Protein AF-A0A1J7FYV2-F1 (afdb_monomer)

Solvent-accessible surface area (backbone atoms only — not comparable to full-atom values): 8961 Å² total; per-residue (Å²): 104,77,47,76,43,92,80,46,97,54,106,54,80,44,77,43,80,54,71,94,79,91,81,46,79,63,100,63,54,80,60,47,89,43,70,50,45,51,51,51,50,52,57,48,52,54,53,47,65,76,30,70,92,51,80,75,58,65,62,57,49,49,68,58,58,55,56,34,62,62,60,62,59,80,90,72,55,90,72,88,56,61,63,90,66,44,48,52,62,34,20,69,29,27,70,31,81,48,99,93,43,82,47,60,65,53,63,52,75,46,78,47,76,47,96,87,37,42,33,43,38,36,36,41,35,62,52,95,93,37,82,46,74,52,74,50,76,52,69,69,76,85,130

Foldseek 3Di:
DWDWDPDDPDPDIDIDDDDPDDWFDDPDDINDVQVQRVQLRVVVVVQCVVQVPHPRPQQVNCVPRQQWQDWDDLVRFPPPDPSLVGRQVRTSFHWDQDPVGTDTDFKDKDWDADPQQKIKIKMWGADPNDT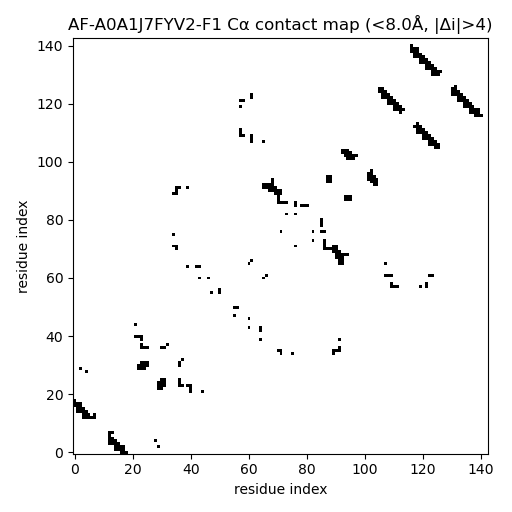DIDIDIDGDDDD

pLDDT: mean 92.5, std 7.5, range [55.81, 98.19]

Mean predicted aligned error: 4.6 Å

Radius of gyration: 17.46 Å; Cα contacts (8 Å, |Δi|>4): 196; chains: 1; bounding box: 43×35×44 Å

Sequence (143 aa):
MIYVFNRPTCDQVSLTRVTPGIHVLTNGTLDAPWPKAERLRHNFEELIDQHSENEFPIKEMVEKLMTDTTKDEESMLPGIHPPARELPLTSIFVEANFPMGHYGTRSSSAVFVKSNKEVSFYEKYLDQEKWKDRMVTYHINDK

Organism: Lupinus angustifolius (NCBI:txid3871)

Nearest PDB structures (foldseek):
  8sv7-assembly2_B  TM=8.114E-01  e=8.827E-05  Homo sapiens
  8uu7-assembly1_w  TM=8.199E-01  e=1.215E+00  Listeria innocua
  2czu-assembly2_B  TM=7.394E-01  e=1.624E+00  Mus musculus
  7q2n-assembly1_BBB  TM=5.958E-01  e=1.721E+00  Bos taurus
  2qkd-assembly1_A  TM=4.304E-01  e=5.706E-01  Mus musculus

InterPro domains:
  IPR008551 Transport and Golgi organisation protein 2 [PF05742] (3-127)
  IPR008551 Transport and Golgi organisation protein 2 [PTHR17985] (1-141)

Structure (mmCIF, N/CA/C/O backbone):
data_AF-A0A1J7FYV2-F1
#
_entry.id   AF-A0A1J7FYV2-F1
#
loop_
_atom_site.group_PDB
_atom_site.id
_atom_site.type_symbol
_atom_site.label_atom_id
_atom_site.label_alt_id
_atom_site.label_comp_id
_atom_site.label_asym_id
_atom_site.label_entity_id
_atom_site.label_seq_id
_atom_site.pdbx_PDB_ins_code
_atom_site.Cartn_x
_atom_site.Cartn_y
_atom_site.Cartn_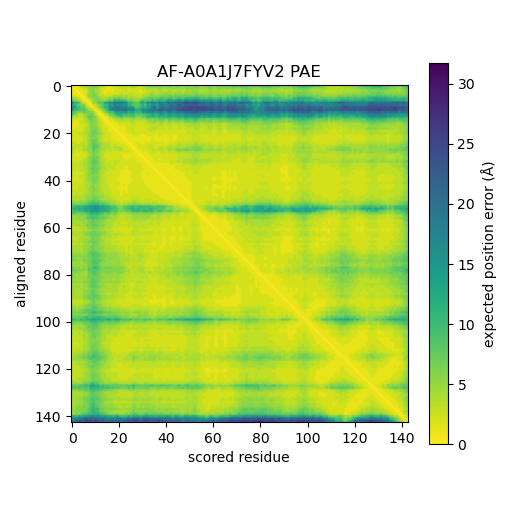z
_atom_site.occupancy
_atom_site.B_iso_or_equiv
_atom_site.auth_seq_id
_atom_site.auth_comp_id
_atom_site.auth_asym_id
_atom_site.auth_atom_id
_atom_site.pdbx_PDB_model_num
ATOM 1 N N . MET A 1 1 ? -18.432 -7.412 -0.305 1.00 89.19 1 MET A N 1
ATOM 2 C CA . MET A 1 1 ? -17.826 -6.433 -1.232 1.00 89.19 1 MET A CA 1
ATOM 3 C C . MET A 1 1 ? -17.897 -6.997 -2.647 1.00 89.19 1 MET A C 1
ATOM 5 O O . MET A 1 1 ? -17.844 -8.214 -2.796 1.00 89.19 1 MET A O 1
ATOM 9 N N . ILE A 1 2 ? -18.087 -6.149 -3.659 1.00 92.94 2 ILE A N 1
ATOM 10 C CA . ILE A 1 2 ? -18.121 -6.544 -5.076 1.00 92.94 2 ILE A CA 1
ATOM 11 C C . ILE A 1 2 ? -16.967 -5.840 -5.789 1.00 92.94 2 ILE A C 1
ATOM 13 O O . IL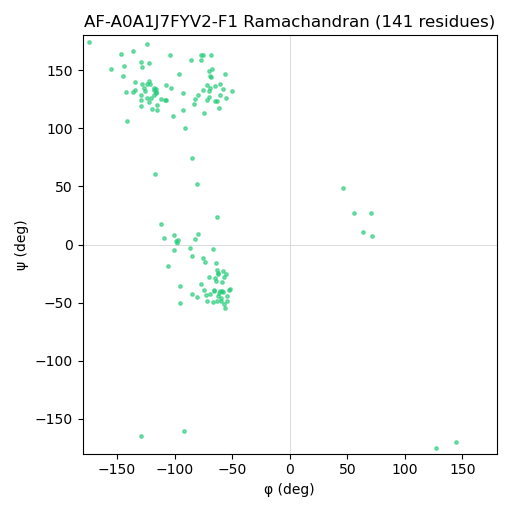E A 1 2 ? -16.761 -4.648 -5.573 1.00 92.94 2 ILE A O 1
ATOM 17 N N . TYR A 1 3 ? -16.232 -6.580 -6.614 1.00 91.44 3 TYR A N 1
ATOM 18 C CA . TYR A 1 3 ? -15.179 -6.070 -7.484 1.00 91.44 3 TYR A CA 1
ATOM 19 C C . TYR A 1 3 ? -15.691 -5.997 -8.925 1.00 91.44 3 TYR A C 1
ATOM 21 O O . TYR A 1 3 ? -16.332 -6.933 -9.407 1.00 91.44 3 TYR A O 1
ATOM 29 N N . VAL A 1 4 ? -15.411 -4.878 -9.594 1.00 90.31 4 VAL A N 1
ATOM 30 C CA . VAL A 1 4 ? -15.792 -4.615 -10.985 1.00 90.31 4 VAL A CA 1
ATOM 31 C C . VAL A 1 4 ? -14.527 -4.287 -11.770 1.00 90.31 4 VAL A C 1
ATOM 33 O O . VAL A 1 4 ? -13.789 -3.381 -11.380 1.00 90.31 4 VAL A O 1
ATOM 36 N N . PHE A 1 5 ? -14.282 -4.995 -12.874 1.00 86.75 5 PHE A N 1
ATOM 37 C CA . PHE A 1 5 ? -13.100 -4.788 -13.715 1.00 86.75 5 PHE A CA 1
ATOM 38 C C . PHE A 1 5 ? -13.476 -4.355 -15.130 1.00 86.75 5 PHE A C 1
ATOM 40 O O . PHE A 1 5 ? -14.283 -5.000 -15.800 1.00 86.75 5 PHE A O 1
ATOM 47 N N . ASN A 1 6 ? -12.868 -3.260 -15.591 1.00 80.31 6 ASN A N 1
ATOM 48 C CA . ASN A 1 6 ? -13.177 -2.615 -16.868 1.00 80.31 6 ASN A CA 1
ATOM 49 C C . ASN A 1 6 ? -12.241 -3.014 -18.023 1.00 80.31 6 ASN A C 1
ATOM 51 O O . ASN A 1 6 ? -12.384 -2.476 -19.118 1.00 80.31 6 ASN A O 1
ATOM 55 N N . ARG A 1 7 ? -11.302 -3.945 -17.803 1.00 75.25 7 ARG A N 1
ATOM 56 C CA . ARG A 1 7 ? -10.484 -4.565 -18.861 1.00 75.25 7 ARG A CA 1
ATOM 57 C C . ARG A 1 7 ? -10.752 -6.069 -18.954 1.00 75.25 7 ARG A C 1
ATOM 59 O O . ARG A 1 7 ? -9.857 -6.870 -18.688 1.00 75.25 7 ARG A O 1
ATOM 66 N N . PRO A 1 8 ? -11.992 -6.478 -19.241 1.00 65.94 8 PRO A N 1
ATOM 67 C CA . PRO A 1 8 ? -12.313 -7.890 -19.284 1.00 65.94 8 PRO A CA 1
ATOM 68 C C . PRO A 1 8 ? -11.610 -8.575 -20.467 1.00 65.94 8 PRO A C 1
ATOM 70 O O . PRO A 1 8 ? -11.332 -7.960 -21.493 1.00 65.94 8 PRO A O 1
ATOM 73 N N . THR A 1 9 ? -11.311 -9.864 -20.318 1.00 64.38 9 THR A N 1
ATOM 74 C CA . THR A 1 9 ? -10.740 -10.711 -21.384 1.00 64.38 9 THR A CA 1
ATOM 75 C C . THR A 1 9 ? -11.769 -11.108 -22.451 1.00 64.38 9 THR A C 1
ATOM 77 O O . THR A 1 9 ? -11.402 -11.616 -23.505 1.00 64.38 9 THR A O 1
ATOM 80 N N . CYS A 1 10 ? -13.051 -10.871 -22.182 1.00 55.81 10 CYS A N 1
ATOM 81 C CA . CYS A 1 10 ? -14.194 -11.030 -23.078 1.00 55.81 10 CYS A CA 1
ATOM 82 C C . CYS A 1 10 ? -14.977 -9.707 -23.047 1.00 55.81 10 CYS A C 1
ATOM 84 O O . CYS A 1 10 ? -14.919 -9.034 -22.028 1.00 55.81 10 CYS A O 1
ATOM 86 N N . ASP A 1 11 ? -15.709 -9.319 -24.095 1.00 62.28 11 ASP A N 1
ATOM 87 C CA . ASP A 1 11 ? -16.377 -8.004 -24.248 1.00 62.28 11 ASP A CA 1
ATOM 88 C C . ASP A 1 11 ? -17.491 -7.670 -23.209 1.00 62.28 11 ASP A C 1
ATOM 90 O O . ASP A 1 11 ? -18.383 -6.860 -23.463 1.00 62.28 11 ASP A O 1
ATOM 94 N N . GLN A 1 12 ? -17.478 -8.281 -22.020 1.00 65.62 12 GLN A N 1
ATOM 95 C CA . GLN A 1 12 ? -18.423 -8.084 -20.922 1.00 65.62 12 GLN A CA 1
ATOM 96 C C . GLN A 1 12 ? -17.712 -7.677 -19.630 1.00 65.62 12 GLN A C 1
ATOM 98 O O . GLN A 1 12 ? -16.695 -8.254 -19.259 1.00 65.62 12 GLN A O 1
ATOM 103 N N . VAL A 1 13 ? -18.286 -6.719 -18.898 1.00 73.19 13 VAL A N 1
ATOM 104 C CA . VAL A 1 13 ? -17.795 -6.299 -17.575 1.00 73.19 13 VAL A CA 1
ATOM 105 C C . VAL A 1 13 ? -17.717 -7.503 -16.633 1.00 73.19 13 VAL A C 1
ATOM 107 O O . VAL A 1 13 ? -18.712 -8.192 -16.416 1.00 73.19 13 VAL A O 1
ATOM 110 N N . SER A 1 14 ? -16.542 -7.727 -16.040 1.00 79.75 14 SER A N 1
ATOM 111 C CA . SER A 1 14 ? -16.357 -8.778 -15.038 1.00 79.75 14 SER A CA 1
ATOM 112 C C . SER A 1 14 ? -16.814 -8.281 -13.666 1.00 79.75 14 SER A C 1
ATOM 114 O O . SER A 1 14 ? -16.358 -7.234 -13.194 1.00 79.75 14 SER A O 1
ATOM 116 N N . LEU A 1 15 ? -17.731 -9.030 -13.047 1.00 88.25 15 LEU A N 1
ATOM 117 C CA . LEU A 1 15 ? -18.292 -8.780 -11.721 1.00 88.25 15 LEU A CA 1
ATOM 118 C C . LEU A 1 15 ? -17.983 -9.973 -10.816 1.00 88.25 15 LEU A C 1
ATOM 120 O O . LEU A 1 15 ? -18.490 -11.072 -11.039 1.00 88.25 15 LEU A O 1
ATOM 124 N N . THR A 1 16 ? -17.199 -9.745 -9.763 1.00 89.56 16 THR A N 1
ATOM 125 C CA . THR A 1 16 ? -16.756 -10.814 -8.860 1.00 89.56 16 THR A CA 1
ATOM 126 C C . THR A 1 16 ? -17.085 -10.474 -7.413 1.00 89.56 16 THR A C 1
ATOM 128 O O . THR A 1 16 ? -16.842 -9.362 -6.934 1.00 89.56 16 THR A O 1
ATOM 131 N N . ARG A 1 17 ? -17.636 -11.447 -6.681 1.00 94.44 17 ARG A N 1
ATOM 132 C CA . ARG A 1 17 ? -17.804 -11.345 -5.229 1.00 94.44 17 ARG A CA 1
ATOM 133 C C . ARG A 1 17 ? -16.438 -11.463 -4.557 1.00 94.44 17 ARG A C 1
ATOM 135 O O . ARG A 1 17 ? -15.768 -12.472 -4.726 1.00 94.44 17 ARG A O 1
ATOM 142 N N . VAL A 1 18 ? -16.077 -10.469 -3.748 1.00 95.31 18 VAL A N 1
ATOM 143 C CA . VAL A 1 18 ? -14.864 -10.517 -2.920 1.00 95.31 18 VAL A CA 1
ATOM 144 C C . VAL A 1 18 ? -15.1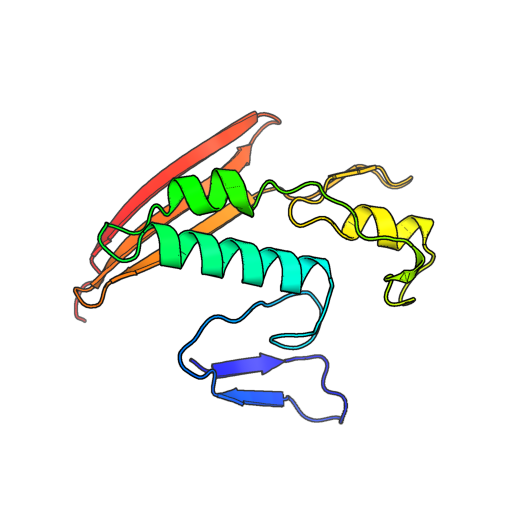81 -11.284 -1.639 1.00 95.31 18 VAL A C 1
ATOM 146 O O . VAL A 1 18 ? -16.121 -10.930 -0.911 1.00 95.31 18 VAL A O 1
ATOM 149 N N . THR A 1 19 ? -14.450 -12.371 -1.409 1.00 96.12 19 THR A N 1
ATOM 150 C CA . THR A 1 19 ? -14.557 -13.213 -0.213 1.00 96.12 19 THR A CA 1
ATOM 151 C C . THR A 1 19 ? -13.869 -12.559 0.990 1.00 96.12 19 THR A C 1
ATOM 153 O O . THR A 1 19 ? -13.099 -11.621 0.817 1.00 96.12 19 THR A O 1
ATOM 156 N N . PRO A 1 20 ? -14.151 -12.995 2.229 1.00 96.06 20 PRO A N 1
ATOM 157 C CA . PRO A 1 20 ? -13.334 -12.605 3.376 1.00 96.06 20 PRO A CA 1
ATOM 158 C C . PRO A 1 20 ? -11.886 -13.081 3.197 1.00 96.06 20 PRO A C 1
ATOM 160 O O . PRO A 1 20 ? -11.673 -14.213 2.768 1.00 96.06 20 PRO A O 1
ATOM 163 N N . GLY A 1 21 ? -10.917 -12.236 3.543 1.00 95.06 21 GLY A N 1
ATOM 164 C CA . GLY A 1 21 ? -9.492 -12.535 3.414 1.00 95.06 21 GLY A CA 1
ATOM 165 C C . GLY A 1 21 ? -8.678 -11.303 3.029 1.00 95.06 21 GLY A C 1
ATOM 166 O O . GLY A 1 21 ? -9.187 -10.179 3.033 1.00 95.06 21 GLY A O 1
ATOM 167 N N . ILE A 1 22 ? -7.410 -11.529 2.696 1.00 96.12 22 ILE A N 1
ATOM 168 C CA . ILE A 1 22 ? -6.496 -10.500 2.201 1.00 96.12 22 ILE A CA 1
ATOM 169 C C . ILE A 1 22 ? -6.562 -10.509 0.680 1.00 96.12 22 IL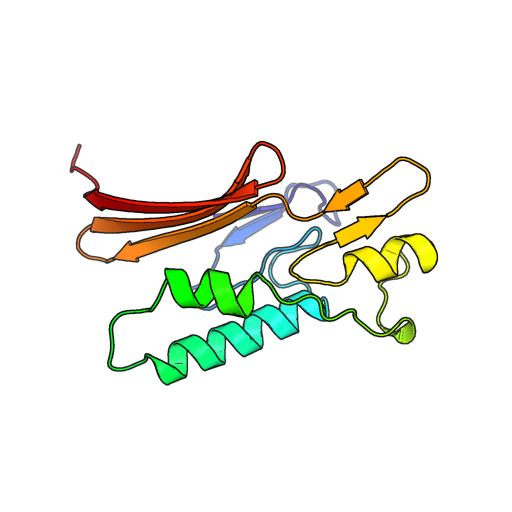E A C 1
ATOM 171 O O . ILE A 1 22 ? -6.443 -11.557 0.047 1.00 96.12 22 ILE A O 1
ATOM 175 N N . HIS A 1 23 ? -6.743 -9.333 0.094 1.00 96.75 23 HIS A N 1
ATOM 176 C CA . HIS A 1 23 ? -6.810 -9.158 -1.349 1.00 96.75 23 HIS A CA 1
ATOM 177 C C . HIS A 1 23 ? -5.953 -7.966 -1.761 1.00 96.75 23 HIS A C 1
ATOM 179 O O . HIS A 1 23 ? -5.967 -6.933 -1.089 1.00 96.75 23 HIS A O 1
ATOM 185 N N . VAL A 1 24 ? -5.232 -8.094 -2.873 1.00 96.12 24 VAL A N 1
ATOM 186 C CA . VAL A 1 24 ? -4.364 -7.037 -3.403 1.00 96.12 24 VAL A CA 1
ATOM 187 C C . VAL A 1 24 ? -4.859 -6.617 -4.778 1.00 96.12 24 VAL A C 1
ATOM 189 O O . VAL A 1 24 ? -5.144 -7.443 -5.645 1.00 96.12 24 VAL A O 1
ATOM 192 N N . LEU A 1 25 ? -4.962 -5.305 -4.981 1.00 93.31 25 LEU A N 1
ATOM 193 C CA . LEU A 1 25 ? -5.368 -4.717 -6.249 1.00 93.31 25 LEU A CA 1
ATOM 194 C C . LEU A 1 25 ? -4.223 -3.891 -6.835 1.00 93.31 25 LEU A C 1
ATOM 196 O O . LEU A 1 25 ? -3.642 -3.040 -6.165 1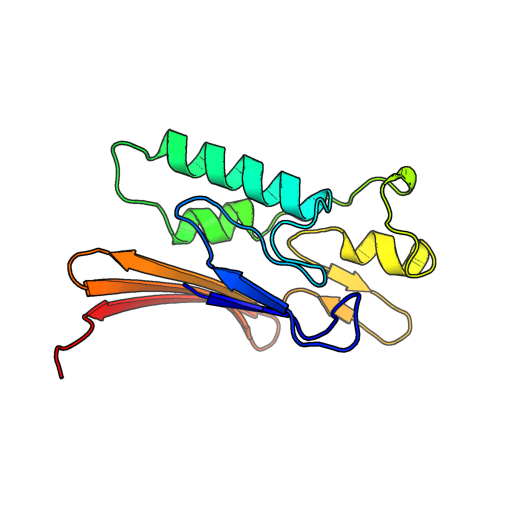.00 93.31 25 LEU A O 1
ATOM 200 N N . THR A 1 26 ? -3.931 -4.127 -8.110 1.00 89.62 26 THR A N 1
ATOM 201 C CA . THR A 1 26 ? -2.972 -3.355 -8.910 1.00 89.62 26 THR A CA 1
ATOM 202 C C . THR A 1 26 ? -3.637 -2.922 -10.221 1.00 89.62 26 THR A C 1
ATOM 204 O O . THR A 1 26 ? -4.853 -3.013 -10.367 1.00 89.62 26 THR A O 1
ATOM 207 N N . ASN A 1 27 ? -2.856 -2.480 -11.211 1.00 87.50 27 ASN A N 1
ATOM 208 C CA . ASN A 1 27 ? -3.370 -2.200 -12.558 1.00 87.50 27 ASN A CA 1
ATOM 209 C C . ASN A 1 27 ? -3.848 -3.462 -13.318 1.00 87.50 27 ASN A C 1
ATOM 211 O O . ASN A 1 27 ? -4.335 -3.338 -14.444 1.00 87.50 27 ASN A O 1
ATOM 215 N N . GLY A 1 28 ? -3.679 -4.658 -12.745 1.00 86.56 28 GLY A N 1
ATOM 216 C CA . GLY A 1 28 ? -4.215 -5.917 -13.262 1.00 86.56 28 GLY A CA 1
ATOM 217 C C . GLY A 1 28 ? -5.594 -6.279 -12.695 1.00 86.56 28 GLY A C 1
ATOM 218 O O . GLY A 1 28 ? -6.327 -5.438 -12.177 1.00 86.56 28 GLY A O 1
ATOM 219 N N . THR A 1 29 ? -5.944 -7.561 -12.798 1.00 89.38 29 THR A N 1
ATOM 220 C CA . THR A 1 29 ? -7.114 -8.139 -12.123 1.00 89.38 29 THR A CA 1
ATOM 221 C C . THR A 1 29 ? -6.912 -8.183 -10.603 1.00 89.38 29 THR A C 1
ATOM 223 O O . THR A 1 29 ? -5.782 -8.088 -10.120 1.00 89.38 29 THR A O 1
ATOM 226 N N . LEU A 1 30 ? -8.000 -8.357 -9.846 1.00 92.69 30 LEU A N 1
ATOM 227 C CA . LEU A 1 30 ? -7.937 -8.675 -8.414 1.00 92.69 30 LEU A CA 1
ATOM 228 C C . LEU A 1 30 ? -6.991 -9.865 -8.180 1.00 92.69 30 LEU A C 1
ATOM 230 O O . LEU A 1 30 ? -7.093 -10.860 -8.898 1.00 92.69 30 LEU A O 1
ATOM 234 N N . ASP A 1 31 ? -6.078 -9.732 -7.216 1.00 93.88 31 ASP A N 1
ATOM 235 C CA . ASP A 1 31 ? -5.080 -10.746 -6.849 1.00 93.88 31 ASP A CA 1
ATOM 236 C C . ASP A 1 31 ? -4.191 -11.217 -8.011 1.00 93.88 31 ASP A C 1
ATOM 238 O O . ASP A 1 31 ? -3.685 -12.338 -8.011 1.00 93.88 31 ASP A O 1
ATOM 242 N N . ALA A 1 32 ? -3.986 -10.370 -9.025 1.00 91.31 32 ALA A N 1
ATOM 243 C CA . ALA A 1 32 ? -3.019 -10.671 -10.068 1.00 91.31 32 ALA A CA 1
ATOM 244 C C . ALA A 1 32 ? -1.618 -10.880 -9.441 1.00 91.31 32 ALA A C 1
ATOM 246 O O . ALA A 1 32 ? -1.201 -10.037 -8.638 1.00 91.31 32 ALA A O 1
ATOM 247 N N . PRO A 1 33 ? -0.874 -11.933 -9.835 1.00 92.62 33 PRO A N 1
ATOM 248 C CA . PRO A 1 33 ? 0.339 -12.396 -9.152 1.00 92.62 33 PRO A CA 1
ATOM 249 C C . PRO A 1 33 ? 1.574 -11.563 -9.531 1.00 92.62 33 PRO A C 1
ATOM 251 O O . PRO A 1 33 ? 2.595 -12.072 -9.985 1.00 92.62 33 PRO A O 1
ATOM 254 N N . TRP A 1 34 ? 1.465 -10.245 -9.404 1.00 92.94 34 TRP A N 1
ATOM 255 C CA . TRP A 1 34 ? 2.581 -9.333 -9.616 1.00 92.94 34 TRP A CA 1
ATOM 256 C C . TRP A 1 34 ? 3.569 -9.476 -8.457 1.00 92.94 34 TRP A C 1
ATOM 258 O O . TRP A 1 34 ? 3.114 -9.479 -7.313 1.00 92.94 34 TRP A O 1
ATOM 268 N N . PRO A 1 35 ? 4.895 -9.507 -8.684 1.00 94.44 35 PRO A N 1
ATOM 269 C CA . PRO A 1 35 ? 5.838 -9.759 -7.593 1.00 94.44 35 PRO A CA 1
ATOM 270 C C . PRO A 1 35 ? 5.716 -8.729 -6.460 1.00 94.44 35 PRO A C 1
ATOM 272 O O . PRO A 1 35 ? 5.678 -9.094 -5.286 1.00 94.44 35 PRO A O 1
ATOM 275 N N . LYS A 1 36 ? 5.514 -7.448 -6.792 1.00 95.44 36 LYS A N 1
ATOM 276 C CA . LYS A 1 36 ? 5.205 -6.406 -5.799 1.00 95.44 36 LYS A CA 1
ATOM 277 C C . LYS A 1 36 ? 3.883 -6.584 -5.050 1.00 95.44 36 LYS A C 1
ATOM 279 O O . LYS A 1 36 ? 3.774 -6.157 -3.905 1.00 95.44 36 LYS A O 1
ATOM 284 N N . ALA A 1 37 ? 2.874 -7.175 -5.692 1.00 96.06 37 ALA A N 1
ATOM 285 C CA . ALA A 1 37 ? 1.581 -7.439 -5.066 1.00 96.06 37 ALA A CA 1
ATOM 286 C C . ALA A 1 37 ? 1.693 -8.589 -4.064 1.00 96.06 37 ALA A C 1
ATOM 288 O O . ALA A 1 37 ? 1.212 -8.462 -2.942 1.00 96.06 37 ALA A O 1
ATOM 289 N N . GLU A 1 38 ? 2.392 -9.658 -4.442 1.00 96.25 38 GLU A N 1
ATOM 290 C CA . GLU A 1 38 ? 2.666 -10.793 -3.560 1.00 96.25 38 GLU A CA 1
ATOM 291 C C . GLU A 1 38 ? 3.569 -10.390 -2.390 1.00 96.25 38 GLU A C 1
ATOM 293 O O . GLU A 1 38 ? 3.290 -10.744 -1.249 1.00 96.25 38 GLU A O 1
ATOM 298 N N . ARG A 1 39 ? 4.582 -9.548 -2.634 1.00 96.62 39 ARG A N 1
ATOM 299 C CA . ARG A 1 39 ? 5.406 -8.966 -1.565 1.00 96.62 39 ARG A CA 1
ATOM 300 C C . ARG A 1 39 ? 4.572 -8.142 -0.581 1.00 96.62 39 ARG A C 1
ATOM 302 O O . ARG A 1 39 ? 4.712 -8.313 0.626 1.00 96.62 39 ARG A O 1
ATOM 309 N N . LEU A 1 40 ? 3.682 -7.276 -1.079 1.00 97.38 40 LEU A N 1
ATOM 310 C CA . LEU A 1 40 ? 2.785 -6.496 -0.221 1.00 97.38 40 LEU A CA 1
ATOM 311 C C . LEU A 1 40 ? 1.843 -7.399 0.587 1.00 97.38 40 LEU A C 1
ATOM 313 O O . LEU A 1 40 ? 1.670 -7.166 1.780 1.00 97.38 40 LEU A O 1
ATOM 317 N N . ARG A 1 41 ? 1.251 -8.420 -0.051 1.00 97.81 41 ARG A N 1
ATOM 318 C CA . ARG A 1 41 ? 0.386 -9.412 0.605 1.00 97.81 41 ARG A CA 1
ATOM 319 C C . ARG A 1 41 ? 1.116 -10.087 1.759 1.00 97.81 41 ARG A C 1
ATOM 321 O O . ARG A 1 41 ? 0.617 -10.051 2.877 1.00 97.81 41 ARG A O 1
ATOM 328 N N . HIS A 1 42 ? 2.287 -10.651 1.484 1.00 97.38 42 HIS A N 1
ATOM 329 C CA . HIS A 1 42 ? 3.070 -11.393 2.463 1.00 97.38 42 HIS A CA 1
ATOM 330 C C . HIS A 1 42 ? 3.451 -10.519 3.663 1.00 97.38 42 HIS A C 1
ATOM 332 O O . HIS A 1 42 ? 3.167 -10.874 4.802 1.00 97.38 42 HIS A O 1
ATOM 338 N N . ASN A 1 43 ? 3.984 -9.320 3.418 1.00 96.75 43 ASN A N 1
ATOM 339 C CA . ASN A 1 43 ? 4.358 -8.417 4.507 1.00 96.75 43 ASN A CA 1
ATOM 340 C C . ASN A 1 43 ? 3.134 -7.938 5.318 1.00 96.75 43 ASN A C 1
ATOM 342 O O . ASN A 1 43 ? 3.250 -7.621 6.501 1.00 96.75 43 ASN A O 1
ATOM 346 N N . PHE A 1 44 ? 1.956 -7.855 4.691 1.00 97.06 44 PHE A N 1
ATOM 347 C CA . PHE A 1 44 ? 0.708 -7.514 5.375 1.00 97.06 44 PHE A CA 1
ATOM 348 C C . PHE A 1 44 ? 0.180 -8.673 6.230 1.00 97.06 44 PHE A C 1
ATOM 350 O O . PHE A 1 44 ? -0.277 -8.429 7.345 1.00 97.06 44 PHE A O 1
ATOM 357 N N . GLU A 1 45 ? 0.282 -9.912 5.744 1.00 96.50 45 GLU A N 1
ATOM 358 C CA . GLU A 1 45 ? 0.008 -11.134 6.515 1.00 96.50 45 GLU A CA 1
ATOM 359 C C . GLU A 1 45 ? 0.890 -11.196 7.766 1.00 96.50 45 GLU A C 1
ATOM 361 O O . GLU A 1 45 ? 0.370 -11.278 8.877 1.00 96.50 45 GLU A O 1
ATOM 366 N N . GLU A 1 46 ? 2.205 -11.021 7.607 1.00 95.88 46 GLU A N 1
ATOM 367 C CA . GLU A 1 46 ? 3.142 -10.996 8.735 1.00 95.88 46 GLU A CA 1
ATOM 368 C C . GLU A 1 46 ? 2.804 -9.898 9.752 1.00 95.88 46 GLU A C 1
ATOM 370 O O . GLU A 1 46 ? 2.864 -10.123 10.963 1.00 95.88 46 GLU A O 1
ATOM 375 N N . LEU A 1 47 ? 2.426 -8.704 9.281 1.00 95.00 47 LEU A N 1
ATOM 376 C CA . LEU A 1 47 ? 2.060 -7.597 10.161 1.00 95.00 47 LEU A CA 1
ATOM 377 C C . LEU A 1 47 ? 0.779 -7.890 10.956 1.00 95.00 47 LEU A C 1
ATOM 379 O O . LEU A 1 47 ? 0.701 -7.519 12.131 1.00 95.00 47 LEU A O 1
ATOM 383 N N . ILE A 1 48 ? -0.212 -8.537 10.332 1.00 94.31 48 ILE A N 1
ATOM 384 C CA . ILE A 1 48 ? -1.437 -8.984 11.007 1.00 94.31 48 ILE A CA 1
ATOM 385 C C . ILE A 1 48 ? -1.096 -10.017 12.078 1.00 94.31 48 ILE A C 1
ATOM 387 O O . ILE A 1 48 ? -1.540 -9.867 13.216 1.00 94.31 48 ILE A O 1
ATOM 391 N N . ASP A 1 49 ? -0.288 -11.021 11.743 1.00 94.00 49 ASP A N 1
ATOM 392 C CA . ASP A 1 49 ? 0.065 -12.102 12.664 1.00 94.00 49 ASP A CA 1
ATOM 393 C C . ASP A 1 49 ? 0.797 -11.567 13.905 1.00 94.00 49 ASP A C 1
ATOM 395 O O . ASP A 1 49 ? 0.465 -11.933 15.038 1.00 94.00 49 ASP A O 1
ATOM 399 N N . GLN A 1 50 ? 1.718 -10.616 13.710 1.00 93.50 50 GLN A N 1
ATOM 400 C CA . GLN A 1 50 ? 2.438 -9.922 14.789 1.00 93.50 50 GLN A CA 1
ATOM 401 C C . GLN A 1 50 ? 1.523 -9.112 15.722 1.00 93.50 50 GLN A C 1
ATOM 403 O O . GLN A 1 50 ? 1.873 -8.890 16.881 1.00 93.50 50 GLN A O 1
ATOM 408 N N . HIS A 1 51 ? 0.359 -8.674 15.237 1.00 92.44 51 HIS A N 1
ATOM 409 C CA . HIS A 1 51 ? -0.598 -7.851 15.984 1.00 92.44 51 HIS A CA 1
ATOM 410 C C . HIS A 1 51 ? -1.901 -8.592 16.303 1.00 92.44 51 HIS A C 1
ATOM 412 O O . HIS A 1 51 ? -2.889 -7.958 16.659 1.00 92.44 51 HIS A O 1
ATOM 418 N N . SER A 1 52 ? -1.909 -9.924 16.223 1.00 85.75 52 SER A N 1
ATOM 419 C CA . SER A 1 52 ? -3.101 -10.759 16.442 1.00 85.75 52 SER A CA 1
ATOM 420 C C . SER A 1 52 ? -3.770 -10.562 17.813 1.00 85.75 52 SER A C 1
ATOM 422 O O . SER A 1 52 ? -4.986 -10.712 17.926 1.00 85.75 52 SER A O 1
ATOM 424 N N . GLU A 1 53 ? -3.004 -10.176 18.837 1.00 86.31 53 GLU A N 1
ATOM 425 C CA . GLU A 1 53 ? -3.496 -9.926 20.202 1.00 86.31 53 GLU A CA 1
ATOM 426 C C . GLU A 1 53 ? -3.694 -8.434 20.540 1.00 86.31 53 GLU A C 1
ATOM 428 O O . GLU A 1 53 ? -4.186 -8.106 21.619 1.00 86.31 53 GLU A O 1
ATOM 433 N N . ASN A 1 54 ? -3.329 -7.518 19.635 1.00 88.94 54 ASN A N 1
ATOM 434 C CA . ASN A 1 54 ? -3.305 -6.073 19.879 1.00 88.94 54 ASN A CA 1
ATOM 435 C C . ASN A 1 54 ? -4.163 -5.300 18.865 1.00 88.94 54 ASN A C 1
ATOM 437 O O . ASN A 1 54 ? -4.683 -5.841 17.891 1.00 88.94 54 ASN A O 1
ATOM 441 N N . GLU A 1 55 ? -4.325 -3.994 19.086 1.00 88.12 55 GLU A N 1
ATOM 442 C CA . GLU A 1 55 ? -4.945 -3.132 18.082 1.00 88.12 55 GLU A CA 1
ATOM 443 C C . GLU A 1 55 ? -4.080 -3.063 16.813 1.00 88.12 55 GLU A C 1
ATOM 445 O O . GLU A 1 55 ? -2.861 -2.909 16.882 1.00 88.12 55 GLU A O 1
ATOM 450 N N . PHE A 1 56 ? -4.724 -3.156 15.645 1.00 90.81 56 PHE A N 1
ATOM 451 C CA . PHE A 1 56 ? -4.026 -3.125 14.365 1.00 90.81 56 PHE A CA 1
ATOM 452 C C . PHE A 1 56 ? -3.343 -1.761 14.133 1.00 90.81 56 PHE A C 1
ATOM 454 O O . PHE A 1 56 ? -4.026 -0.728 14.110 1.00 90.81 56 PHE A O 1
ATOM 461 N N . PRO A 1 57 ? -2.018 -1.717 13.901 1.00 93.88 57 PRO A N 1
ATOM 462 C CA . PRO A 1 57 ? -1.260 -0.472 13.882 1.00 93.88 57 PRO A CA 1
ATOM 463 C C . PRO A 1 57 ? -1.337 0.201 12.501 1.00 93.88 57 PRO A C 1
ATOM 465 O O . PRO A 1 57 ? -0.383 0.203 11.723 1.00 93.88 57 PRO A O 1
ATOM 468 N N . ILE A 1 58 ? -2.485 0.807 12.175 1.00 94.38 58 ILE A N 1
ATOM 469 C CA . ILE A 1 58 ? -2.768 1.371 10.838 1.00 94.38 58 ILE A CA 1
ATOM 470 C C . ILE A 1 58 ? -1.686 2.343 10.328 1.00 94.38 58 ILE A C 1
ATOM 472 O O . ILE A 1 58 ? -1.340 2.318 9.147 1.00 94.38 58 ILE A O 1
ATOM 476 N N . LYS A 1 59 ? -1.132 3.183 11.213 1.00 95.19 59 LYS A N 1
ATOM 477 C CA . LYS A 1 59 ? -0.062 4.130 10.875 1.00 95.19 59 LYS A CA 1
ATOM 478 C C . LYS A 1 59 ? 1.231 3.400 10.517 1.00 95.19 59 LYS A C 1
ATOM 480 O O . LYS A 1 59 ? 1.812 3.664 9.469 1.00 95.19 59 LYS A O 1
ATOM 485 N N . GLU A 1 60 ? 1.647 2.463 11.364 1.00 93.25 60 GLU A N 1
ATOM 486 C CA . GLU A 1 60 ? 2.855 1.667 11.154 1.00 93.25 60 GLU A CA 1
ATOM 487 C C . GLU A 1 60 ? 2.765 0.848 9.867 1.00 93.25 60 GLU A C 1
ATOM 489 O O . GLU A 1 60 ? 3.727 0.799 9.108 1.00 93.25 60 GLU A O 1
ATOM 494 N N . MET A 1 61 ? 1.592 0.274 9.580 1.00 95.56 61 MET A N 1
ATOM 495 C CA . MET A 1 61 ? 1.338 -0.447 8.335 1.00 95.56 61 MET A CA 1
ATOM 496 C C . MET A 1 61 ? 1.663 0.416 7.114 1.00 95.56 61 MET A C 1
ATOM 498 O O . MET A 1 61 ? 2.405 -0.011 6.230 1.00 95.56 61 MET A O 1
ATOM 502 N N . VAL A 1 62 ? 1.171 1.657 7.077 1.00 96.88 62 VAL A N 1
ATOM 503 C CA . VAL A 1 62 ? 1.453 2.567 5.962 1.00 96.88 62 VAL A CA 1
ATOM 504 C C . VAL A 1 62 ? 2.916 3.006 5.952 1.00 96.88 62 VAL A C 1
ATOM 506 O O . VAL A 1 62 ? 3.535 3.041 4.892 1.00 96.88 62 VAL A O 1
ATOM 509 N N . GLU A 1 63 ? 3.492 3.331 7.108 1.00 94.75 63 GLU A N 1
ATOM 510 C CA . GLU A 1 63 ? 4.872 3.816 7.194 1.00 94.75 63 GLU A CA 1
ATOM 511 C C . GLU A 1 63 ? 5.921 2.740 6.890 1.00 94.75 63 GLU A C 1
ATOM 513 O O . GLU A 1 63 ? 6.990 3.095 6.390 1.00 94.75 63 GLU A O 1
ATOM 518 N N . LYS A 1 64 ? 5.621 1.457 7.136 1.00 94.12 64 LYS A N 1
ATOM 519 C CA . LYS A 1 64 ? 6.515 0.323 6.862 1.00 94.12 64 LYS A CA 1
ATOM 520 C C . LYS A 1 64 ? 6.254 -0.341 5.514 1.00 94.12 64 LYS A C 1
ATOM 522 O O . LYS A 1 64 ? 7.195 -0.556 4.762 1.00 94.12 64 LYS A O 1
ATOM 527 N N . LEU A 1 65 ? 5.003 -0.690 5.207 1.00 96.94 65 LEU A N 1
ATOM 528 C CA . LEU A 1 65 ? 4.702 -1.502 4.022 1.00 96.94 65 LEU A CA 1
ATOM 529 C C . LEU A 1 65 ? 4.562 -0.646 2.768 1.00 96.94 65 LEU A C 1
ATOM 531 O O . LEU A 1 65 ? 5.085 -0.985 1.709 1.00 96.94 65 LEU A O 1
ATOM 535 N N . MET A 1 66 ? 3.887 0.498 2.886 1.00 97.06 66 MET A N 1
ATOM 536 C CA . MET A 1 66 ? 3.589 1.350 1.731 1.00 97.06 66 MET A CA 1
ATOM 537 C C . MET A 1 66 ? 4.754 2.266 1.336 1.00 97.06 66 MET A C 1
ATOM 539 O O . MET A 1 66 ? 4.588 3.092 0.442 1.00 97.06 66 MET A O 1
ATOM 543 N N . THR A 1 67 ? 5.911 2.138 1.993 1.00 95.81 67 THR A N 1
ATOM 544 C CA . THR A 1 67 ? 7.162 2.859 1.698 1.00 95.81 67 THR A CA 1
ATOM 545 C C . THR A 1 67 ? 8.245 1.951 1.102 1.00 95.81 67 THR A C 1
ATOM 547 O O . THR A 1 67 ? 9.360 2.412 0.868 1.00 95.81 67 THR A O 1
ATOM 550 N N . ASP A 1 68 ? 7.928 0.682 0.814 1.00 97.06 68 ASP A N 1
ATOM 551 C CA . ASP A 1 68 ? 8.839 -0.267 0.167 1.00 97.06 68 ASP A CA 1
ATOM 552 C C . ASP A 1 68 ? 9.234 0.225 -1.240 1.00 97.06 68 ASP A C 1
ATOM 554 O O . ASP A 1 68 ? 8.401 0.362 -2.143 1.00 97.06 68 ASP A O 1
ATOM 558 N N . THR A 1 69 ? 10.531 0.479 -1.420 1.00 96.81 69 THR A N 1
ATOM 559 C CA . THR A 1 69 ? 11.151 0.916 -2.681 1.00 96.81 69 THR A CA 1
ATOM 560 C C . THR A 1 69 ? 11.843 -0.223 -3.436 1.00 96.81 69 THR A C 1
ATOM 562 O O . THR A 1 69 ? 12.522 0.023 -4.437 1.00 96.81 69 THR A O 1
ATOM 565 N N . THR A 1 70 ? 11.672 -1.471 -2.987 1.00 96.50 70 THR A N 1
ATOM 566 C CA . THR A 1 70 ? 12.262 -2.662 -3.605 1.00 96.50 70 THR A CA 1
ATOM 567 C C . THR A 1 70 ? 11.749 -2.794 -5.032 1.00 96.50 70 THR A C 1
ATOM 569 O O . THR A 1 70 ? 10.543 -2.756 -5.274 1.00 96.50 70 THR A O 1
ATOM 572 N N . LYS A 1 71 ? 12.668 -2.949 -5.985 1.00 95.56 71 LYS A N 1
ATOM 573 C CA . LYS A 1 71 ? 12.345 -3.212 -7.390 1.00 95.56 71 LYS A CA 1
ATOM 574 C C . LYS A 1 71 ? 12.410 -4.707 -7.651 1.00 95.56 71 LYS A C 1
ATOM 576 O O . LYS A 1 71 ? 13.230 -5.400 -7.053 1.00 95.56 71 LYS A O 1
ATOM 581 N N . ASP A 1 72 ? 11.556 -5.171 -8.548 1.00 94.44 72 ASP A N 1
ATOM 582 C CA . ASP A 1 72 ? 11.560 -6.562 -8.986 1.00 94.44 72 ASP A CA 1
ATOM 583 C C . ASP A 1 72 ? 12.745 -6.806 -9.943 1.00 94.44 72 ASP A C 1
ATOM 585 O O . ASP A 1 72 ? 13.333 -5.863 -10.480 1.00 94.44 72 ASP A O 1
ATOM 589 N N . GLU A 1 73 ? 13.114 -8.066 -10.167 1.00 94.44 73 GLU A N 1
ATOM 590 C CA . GLU A 1 73 ? 14.121 -8.413 -11.175 1.00 94.44 73 GLU A CA 1
ATOM 591 C C . GLU A 1 73 ? 13.582 -8.204 -12.598 1.00 94.44 73 GLU A C 1
ATOM 593 O O . GLU A 1 73 ? 12.395 -8.396 -12.862 1.00 94.44 73 GLU A O 1
ATOM 598 N N . GLU A 1 74 ? 14.461 -7.868 -13.550 1.00 93.12 74 GLU A N 1
ATOM 599 C CA . GLU A 1 74 ? 14.068 -7.664 -14.955 1.00 93.12 74 GLU A CA 1
ATOM 600 C C . GLU A 1 74 ? 13.421 -8.918 -15.576 1.00 93.12 74 GLU A C 1
ATOM 602 O O . GLU A 1 74 ? 12.498 -8.819 -16.381 1.00 93.12 74 GLU A O 1
ATOM 607 N N . SER A 1 75 ? 13.857 -10.104 -15.144 1.00 94.88 75 SER A N 1
ATOM 608 C CA . SER A 1 75 ? 13.312 -11.414 -15.529 1.00 94.88 75 SER A CA 1
ATOM 609 C C . SER A 1 75 ? 11.852 -11.629 -15.107 1.00 94.88 75 SER A C 1
ATOM 611 O O . SER A 1 75 ? 11.169 -12.468 -15.690 1.00 94.88 75 SER A O 1
ATOM 613 N N . MET A 1 76 ? 11.378 -10.881 -14.107 1.00 93.44 76 MET A N 1
ATOM 614 C CA . MET A 1 76 ? 10.037 -10.985 -13.521 1.00 93.44 76 MET A CA 1
ATOM 615 C C . MET A 1 76 ? 9.066 -9.939 -14.087 1.00 93.44 76 MET A C 1
ATOM 617 O O . MET A 1 76 ? 7.912 -9.859 -13.656 1.00 93.44 76 MET A O 1
ATOM 621 N N . LEU A 1 77 ? 9.526 -9.110 -15.028 1.00 92.81 77 LEU A N 1
ATOM 622 C CA . LEU A 1 77 ? 8.707 -8.083 -15.654 1.00 92.81 77 LEU A CA 1
ATOM 623 C C . LEU A 1 77 ? 7.622 -8.699 -16.552 1.00 92.81 77 LEU A C 1
ATOM 625 O O . LEU A 1 77 ? 7.850 -9.712 -17.215 1.00 92.81 77 LEU A O 1
ATOM 629 N N . PRO A 1 78 ? 6.436 -8.078 -16.625 1.00 88.19 78 PRO A N 1
ATOM 630 C CA . PRO A 1 78 ? 5.306 -8.606 -17.387 1.00 88.19 78 PRO A CA 1
ATOM 631 C C . PRO A 1 78 ? 5.469 -8.462 -18.912 1.00 88.19 78 PRO A C 1
ATOM 633 O O . PRO A 1 78 ? 4.687 -9.053 -19.655 1.00 88.19 78 PRO A O 1
ATOM 636 N N . GLY A 1 79 ? 6.407 -7.633 -19.390 1.00 91.56 79 GLY A N 1
ATOM 637 C CA . GLY A 1 79 ? 6.616 -7.382 -20.817 1.00 91.56 79 GLY A CA 1
ATOM 638 C C . GLY A 1 79 ? 5.504 -6.566 -21.491 1.00 91.56 79 GLY A C 1
ATOM 639 O O . GLY A 1 79 ? 5.281 -6.707 -22.692 1.00 91.56 79 GLY A O 1
ATOM 640 N N . ILE A 1 80 ? 4.791 -5.710 -20.749 1.00 89.69 80 ILE A N 1
ATOM 641 C CA . ILE A 1 80 ? 3.763 -4.794 -21.286 1.00 89.69 80 ILE A CA 1
ATOM 642 C C . ILE A 1 80 ? 4.423 -3.586 -21.981 1.00 89.69 80 ILE A C 1
ATOM 644 O O . ILE A 1 80 ? 3.914 -3.045 -22.967 1.00 89.69 80 ILE A O 1
ATOM 648 N N . HIS A 1 81 ? 5.565 -3.147 -21.466 1.00 92.56 81 HIS A N 1
ATOM 649 C CA . HIS A 1 81 ? 6.396 -2.048 -21.939 1.00 92.56 81 HIS A CA 1
ATOM 650 C C . HIS A 1 81 ? 7.883 -2.449 -21.920 1.00 92.56 81 HIS A C 1
ATOM 652 O O . HIS A 1 81 ? 8.248 -3.441 -21.298 1.00 92.56 81 HIS A O 1
ATOM 658 N N . 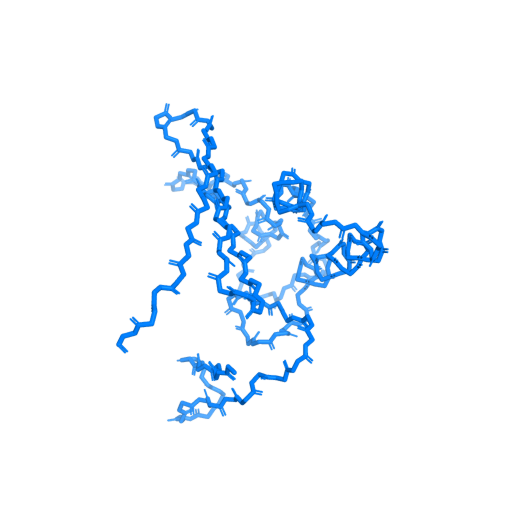PRO A 1 82 ? 8.775 -1.677 -22.574 1.00 95.00 82 PRO A N 1
ATOM 659 C CA . PRO A 1 82 ? 10.212 -1.927 -22.485 1.00 95.00 82 PRO A CA 1
ATOM 660 C C . PRO A 1 82 ? 10.715 -1.913 -21.028 1.00 95.00 82 PRO A C 1
ATOM 662 O O . PRO A 1 82 ? 10.238 -1.077 -20.251 1.00 95.00 82 PRO A O 1
ATOM 665 N N . PRO A 1 83 ? 11.727 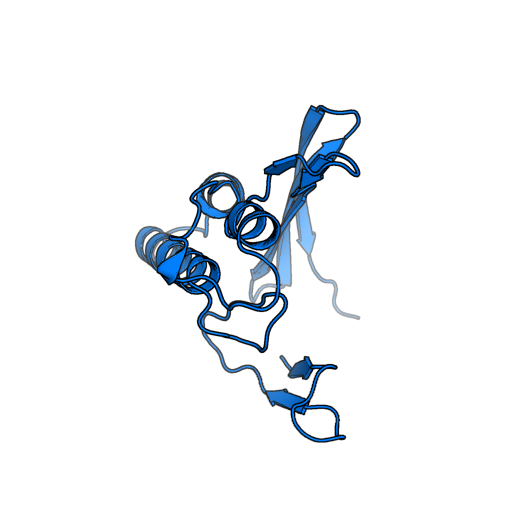-2.727 -20.667 1.00 94.75 83 PRO A N 1
ATOM 666 C CA . PRO A 1 83 ? 12.234 -2.828 -19.294 1.00 94.75 83 PRO A CA 1
ATOM 667 C C . PRO A 1 83 ? 12.591 -1.488 -18.642 1.00 94.75 83 PRO A C 1
ATOM 669 O O . PRO A 1 83 ? 12.247 -1.242 -17.489 1.00 94.75 83 PRO A O 1
ATOM 672 N N . ALA A 1 84 ? 13.173 -0.562 -19.413 1.00 93.62 84 ALA A N 1
ATOM 673 C CA . ALA A 1 84 ? 13.504 0.792 -18.958 1.00 93.62 84 ALA A CA 1
ATOM 674 C C . ALA A 1 84 ? 12.289 1.596 -18.445 1.00 93.62 84 ALA A C 1
ATOM 676 O O . ALA A 1 84 ? 12.449 2.541 -17.675 1.00 93.62 84 ALA A O 1
ATOM 677 N N . ARG A 1 85 ? 11.072 1.237 -18.875 1.00 93.44 85 ARG A N 1
ATOM 678 C CA . ARG A 1 85 ? 9.814 1.831 -18.412 1.00 93.44 85 ARG A CA 1
ATOM 679 C C . ARG A 1 85 ? 9.161 1.028 -17.291 1.00 93.44 85 ARG A C 1
ATOM 681 O O . ARG A 1 85 ? 8.546 1.635 -16.424 1.00 93.44 85 ARG A O 1
ATOM 688 N N . GLU A 1 86 ? 9.254 -0.298 -17.316 1.00 94.75 86 GLU A N 1
ATOM 689 C CA . GLU A 1 86 ? 8.575 -1.157 -16.338 1.00 94.75 86 GLU A CA 1
ATOM 690 C C . GLU A 1 86 ? 9.317 -1.252 -15.016 1.00 94.75 86 GLU A C 1
ATOM 692 O O . GLU A 1 86 ? 8.697 -1.094 -13.967 1.00 94.75 86 GLU A O 1
ATOM 697 N N . LEU A 1 87 ? 10.636 -1.448 -15.058 1.00 95.19 87 LEU A N 1
ATOM 698 C CA . LEU A 1 87 ? 11.452 -1.676 -13.871 1.00 95.19 87 LEU A CA 1
ATOM 699 C C . LEU A 1 87 ? 11.288 -0.569 -12.810 1.00 95.19 87 LEU A C 1
ATOM 701 O O . LEU A 1 87 ? 11.072 -0.909 -11.645 1.00 95.19 87 LEU A O 1
ATOM 705 N N . PRO A 1 88 ? 11.282 0.740 -13.152 1.00 94.88 88 PRO A N 1
ATOM 706 C CA . PRO A 1 88 ? 11.049 1.798 -12.164 1.00 94.88 88 PRO A CA 1
ATOM 707 C C . PRO A 1 88 ? 9.656 1.775 -11.512 1.00 94.88 88 PRO A C 1
ATOM 709 O O . PRO A 1 88 ? 9.462 2.429 -10.494 1.00 94.88 88 PRO A O 1
ATOM 712 N N . LEU A 1 89 ? 8.686 1.056 -12.086 1.00 94.81 89 LEU A N 1
ATOM 713 C CA . LEU A 1 89 ? 7.292 0.983 -11.628 1.00 94.81 89 LEU A CA 1
ATOM 714 C C . LEU A 1 89 ? 6.995 -0.275 -10.792 1.00 94.81 89 LEU A C 1
ATOM 716 O O . LEU A 1 89 ? 5.840 -0.510 -10.416 1.00 94.81 89 LEU A O 1
ATOM 720 N N . THR A 1 90 ? 8.012 -1.099 -10.529 1.00 95.50 90 THR A N 1
ATOM 721 C CA . THR A 1 90 ? 7.879 -2.373 -9.801 1.00 95.50 90 THR A CA 1
ATOM 722 C C . THR A 1 90 ? 7.922 -2.229 -8.281 1.00 95.50 90 THR A C 1
ATOM 724 O O . THR A 1 90 ? 7.574 -3.168 -7.577 1.00 95.50 90 THR A O 1
ATOM 727 N N . SER A 1 91 ? 8.261 -1.060 -7.739 1.00 96.19 91 SER A N 1
ATOM 728 C CA . SER A 1 91 ? 8.155 -0.829 -6.298 1.00 96.19 91 SER A CA 1
ATOM 729 C C . SER A 1 91 ? 6.711 -0.580 -5.850 1.00 96.19 91 SER A C 1
ATOM 731 O O . SER A 1 91 ? 5.831 -0.223 -6.647 1.00 96.19 91 SER A O 1
ATOM 733 N N . ILE A 1 92 ? 6.454 -0.797 -4.556 1.00 96.75 92 ILE A N 1
ATOM 734 C CA . ILE A 1 92 ? 5.179 -0.436 -3.914 1.00 96.75 92 ILE A CA 1
ATOM 735 C C . ILE A 1 92 ? 5.113 1.091 -3.796 1.00 96.75 92 ILE A C 1
ATOM 737 O O . ILE A 1 92 ? 4.146 1.718 -4.232 1.00 96.75 92 ILE A O 1
ATOM 741 N N . PHE A 1 93 ? 6.185 1.697 -3.288 1.00 97.38 93 PHE A N 1
ATOM 742 C CA . PHE A 1 93 ? 6.405 3.131 -3.317 1.00 97.38 93 PHE A CA 1
ATOM 743 C C . PHE A 1 93 ? 7.179 3.503 -4.583 1.00 97.38 93 PHE A C 1
ATOM 745 O O . PHE A 1 93 ? 8.391 3.295 -4.681 1.00 97.38 93 PHE A O 1
ATOM 752 N N . VAL A 1 94 ? 6.468 4.003 -5.592 1.00 96.81 94 VAL A N 1
ATOM 753 C CA . VAL A 1 94 ? 7.057 4.328 -6.893 1.00 96.81 94 VAL A CA 1
ATOM 754 C C . VAL A 1 94 ? 7.778 5.665 -6.812 1.00 96.81 94 VAL A C 1
ATOM 756 O O . VAL A 1 94 ? 7.190 6.669 -6.422 1.00 96.81 94 VAL A O 1
ATOM 759 N N . GLU A 1 95 ? 9.029 5.684 -7.253 1.00 95.06 95 GLU A N 1
ATOM 760 C CA . GLU A 1 95 ? 9.807 6.898 -7.475 1.00 95.06 95 GLU A CA 1
ATOM 761 C C . GLU A 1 95 ? 10.646 6.697 -8.739 1.00 95.06 95 GLU A C 1
ATOM 763 O O . GLU A 1 95 ? 11.594 5.907 -8.777 1.00 95.06 95 GLU A O 1
ATOM 768 N N . ALA A 1 96 ? 10.236 7.358 -9.817 1.00 94.81 96 ALA A N 1
ATOM 769 C CA . ALA A 1 96 ? 10.796 7.161 -11.140 1.00 94.81 96 ALA A CA 1
ATOM 770 C C . ALA A 1 96 ? 11.022 8.501 -11.841 1.00 94.81 96 ALA A C 1
ATOM 772 O O . ALA A 1 96 ? 10.130 9.341 -11.946 1.00 94.81 96 ALA A O 1
ATOM 773 N N . ASN A 1 97 ? 12.223 8.668 -12.388 1.00 94.75 97 ASN A N 1
ATOM 774 C CA . ASN A 1 97 ? 12.559 9.788 -13.255 1.00 94.75 97 ASN A CA 1
ATOM 775 C C . ASN A 1 97 ? 12.518 9.314 -14.705 1.00 94.75 97 ASN A C 1
ATOM 777 O O . ASN A 1 97 ? 13.358 8.522 -15.130 1.00 94.75 97 ASN A O 1
ATOM 781 N N . PHE A 1 98 ? 11.535 9.796 -15.461 1.00 93.31 98 PHE A N 1
ATOM 782 C CA . PHE A 1 98 ? 11.430 9.558 -16.896 1.00 93.31 98 PHE A CA 1
ATOM 783 C C . PHE A 1 98 ? 11.850 10.814 -17.674 1.00 93.31 98 PHE A C 1
ATOM 785 O O . PHE A 1 98 ? 11.820 11.913 -17.121 1.00 93.31 98 PHE A O 1
ATOM 792 N N . PRO A 1 99 ? 12.161 10.710 -18.981 1.00 92.94 99 PRO A N 1
ATOM 793 C CA . PRO A 1 99 ? 12.454 11.883 -19.812 1.00 92.94 99 PRO A CA 1
ATOM 794 C C . PRO A 1 99 ? 11.341 12.945 -19.817 1.00 92.94 99 PRO A C 1
ATOM 796 O O . PRO A 1 99 ? 11.606 14.118 -20.050 1.00 92.94 99 PRO A O 1
ATOM 799 N N . MET A 1 100 ? 10.094 12.536 -19.554 1.00 90.25 100 MET A N 1
ATOM 800 C CA . MET A 1 100 ? 8.924 13.421 -19.476 1.00 90.25 100 MET A CA 1
ATOM 801 C C . MET A 1 100 ? 8.709 14.046 -18.087 1.00 90.25 100 MET A C 1
ATOM 803 O O . MET A 1 100 ? 7.781 14.832 -17.918 1.00 90.25 100 MET A O 1
ATOM 807 N N . GLY A 1 101 ? 9.538 13.702 -17.098 1.00 93.69 101 GLY A N 1
ATOM 808 C CA . GLY A 1 101 ? 9.468 14.225 -15.737 1.00 93.69 101 GLY A CA 1
ATOM 809 C C . GLY A 1 101 ? 9.405 13.142 -14.661 1.00 93.69 101 GLY A C 1
ATOM 810 O O . GLY A 1 101 ? 9.509 11.941 -14.926 1.00 93.69 101 GLY A O 1
ATOM 811 N N . HIS A 1 102 ? 9.233 13.603 -13.425 1.00 92.88 102 HIS A N 1
ATOM 812 C CA . HIS A 1 102 ? 9.114 12.755 -12.246 1.00 92.88 102 HIS A CA 1
ATOM 813 C C . HIS A 1 102 ? 7.730 12.095 -12.167 1.00 92.88 102 HIS A C 1
ATOM 815 O O . HIS A 1 102 ? 6.698 12.759 -12.295 1.00 92.88 102 HIS A O 1
ATOM 821 N N . TYR A 1 103 ? 7.709 10.792 -11.909 1.00 94.38 103 TYR A N 1
ATOM 822 C CA . TYR A 1 103 ? 6.511 9.994 -11.682 1.00 94.38 103 TYR A CA 1
ATOM 823 C C . TYR A 1 103 ? 6.678 9.186 -10.398 1.00 94.38 103 TYR A C 1
ATOM 825 O O . TYR A 1 103 ? 7.658 8.460 -10.243 1.00 94.38 103 TYR A O 1
ATOM 833 N N . GLY A 1 104 ? 5.710 9.266 -9.488 1.00 95.81 104 GLY A N 1
ATOM 834 C CA . GLY A 1 104 ? 5.805 8.521 -8.242 1.00 95.81 104 GLY A CA 1
ATOM 835 C C . GLY A 1 104 ? 4.575 8.586 -7.353 1.00 95.81 104 GLY A C 1
ATOM 836 O O . GLY A 1 104 ? 3.614 9.312 -7.627 1.00 95.81 104 GLY A O 1
ATOM 837 N N . THR A 1 105 ? 4.627 7.807 -6.279 1.00 96.75 105 THR A N 1
ATOM 838 C CA . THR A 1 105 ? 3.614 7.755 -5.230 1.00 96.75 105 THR A CA 1
ATOM 839 C C . THR A 1 105 ? 3.528 9.114 -4.540 1.00 96.75 105 THR A C 1
ATOM 841 O O . THR A 1 105 ? 4.515 9.637 -4.029 1.00 96.75 105 THR A O 1
ATOM 844 N N . ARG A 1 106 ? 2.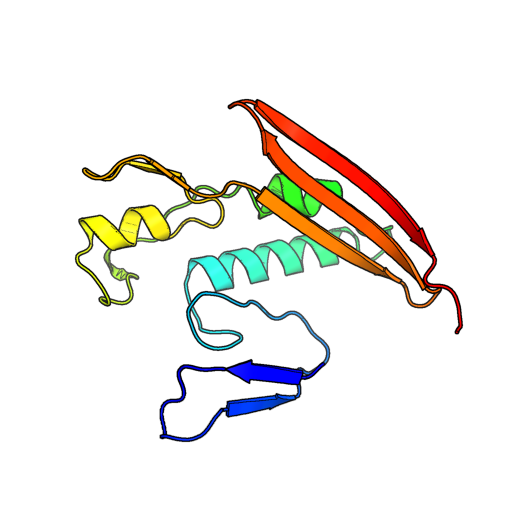328 9.705 -4.527 1.00 97.06 106 ARG A N 1
ATOM 845 C CA . ARG A 1 106 ? 2.065 11.009 -3.890 1.00 97.06 106 ARG A CA 1
ATOM 846 C C . ARG A 1 106 ? 1.295 10.908 -2.583 1.00 97.06 106 ARG A C 1
ATOM 848 O O . ARG A 1 106 ? 1.303 11.862 -1.810 1.00 97.06 106 ARG A O 1
ATOM 855 N N . SER A 1 107 ? 0.633 9.786 -2.344 1.00 97.56 107 SER A N 1
ATOM 856 C CA . SER A 1 107 ? -0.037 9.500 -1.086 1.00 97.56 107 SER A CA 1
ATOM 857 C C . SER A 1 107 ? -0.169 7.999 -0.869 1.00 97.56 107 SER A C 1
ATOM 859 O O . SER A 1 107 ? -0.273 7.229 -1.825 1.00 97.56 107 SER A O 1
ATOM 861 N N . SER A 1 108 ? -0.188 7.620 0.403 1.00 97.81 108 SER A N 1
ATOM 862 C CA . SER A 1 108 ? -0.554 6.293 0.878 1.00 97.81 108 SER A CA 1
ATOM 863 C C . SER A 1 108 ? -1.596 6.479 1.973 1.00 97.81 108 SER A C 1
ATOM 865 O O . SER A 1 108 ? -1.332 7.133 2.986 1.00 97.81 108 SER A O 1
ATOM 867 N N . SER A 1 109 ? -2.786 5.931 1.749 1.00 97.25 109 SER A N 1
ATOM 868 C CA . SER A 1 109 ? -3.939 6.106 2.628 1.00 97.25 109 SER A CA 1
ATOM 869 C C . SER A 1 109 ? -4.433 4.746 3.100 1.00 97.25 109 SER A C 1
ATOM 871 O O . SER A 1 109 ? -4.494 3.795 2.323 1.00 97.25 109 SER A O 1
ATOM 873 N N . ALA A 1 110 ? -4.823 4.665 4.364 1.00 97.50 110 ALA A N 1
ATOM 874 C CA . ALA A 1 110 ? -5.402 3.483 4.971 1.00 97.50 110 ALA A CA 1
ATOM 875 C C . ALA A 1 110 ? -6.713 3.842 5.665 1.00 97.50 110 ALA A C 1
ATOM 877 O O . ALA A 1 110 ? -6.825 4.869 6.338 1.00 97.50 110 ALA A O 1
ATOM 878 N N . VAL A 1 111 ? -7.702 2.968 5.500 1.00 96.69 111 VAL A N 1
ATOM 879 C CA . VAL A 1 111 ? -9.002 3.047 6.163 1.00 96.69 111 VAL A CA 1
ATOM 880 C C . VAL A 1 111 ? -9.188 1.753 6.938 1.00 96.69 111 VAL A C 1
ATOM 882 O O . VAL A 1 111 ? -9.166 0.673 6.352 1.00 96.69 111 VAL A O 1
ATOM 885 N N . PHE A 1 112 ? -9.395 1.865 8.244 1.00 95.50 112 PHE A N 1
ATOM 886 C CA . PHE A 1 112 ? -9.714 0.740 9.108 1.00 95.50 112 PHE A CA 1
ATOM 887 C C . PHE A 1 112 ? -11.114 0.929 9.679 1.00 95.50 112 PHE A C 1
ATOM 889 O O . PHE A 1 112 ? -11.384 1.936 10.328 1.00 95.50 112 PHE A O 1
ATOM 896 N N . VAL A 1 113 ? -12.006 -0.022 9.400 1.00 95.00 113 VAL A N 1
ATOM 897 C CA . VAL A 1 113 ? -13.409 0.012 9.830 1.00 95.00 113 VAL A CA 1
ATOM 898 C C . VAL A 1 113 ? -13.646 -1.146 10.785 1.00 95.00 113 VAL A C 1
ATOM 900 O O . VAL A 1 113 ? -13.552 -2.309 10.391 1.00 95.00 113 VAL A O 1
ATOM 903 N N . LYS A 1 114 ? -13.970 -0.828 12.035 1.00 93.25 114 LYS A N 1
ATOM 904 C CA . LYS A 1 114 ? -14.307 -1.815 13.061 1.00 93.25 114 LYS A CA 1
ATOM 905 C C . LYS A 1 114 ? -15.795 -2.175 12.993 1.00 93.25 114 LYS A C 1
ATOM 907 O O . LYS A 1 114 ? -16.631 -1.411 12.509 1.00 93.25 114 LYS A O 1
ATOM 912 N N . SER A 1 115 ? -16.152 -3.339 13.535 1.00 92.56 115 SER A N 1
ATOM 913 C CA . SER A 1 115 ? -17.548 -3.805 13.610 1.00 92.56 115 SER A CA 1
ATOM 914 C C . SER A 1 115 ? -18.448 -2.895 14.457 1.00 92.56 115 SER A C 1
ATOM 916 O O . SER A 1 115 ? -19.654 -2.839 14.227 1.00 92.56 115 SER A O 1
ATOM 918 N N . ASN A 1 116 ? -17.866 -2.139 15.392 1.00 93.69 116 ASN A N 1
ATOM 919 C CA . ASN A 1 116 ? -18.551 -1.132 16.204 1.00 93.69 116 ASN A CA 1
ATOM 920 C C . ASN A 1 116 ? -18.766 0.213 15.478 1.00 93.69 116 ASN A C 1
ATOM 922 O O . ASN A 1 116 ? -19.193 1.169 16.118 1.00 93.69 116 ASN A O 1
ATOM 926 N N . LYS A 1 117 ? -18.495 0.286 14.164 1.00 94.88 117 LYS A N 1
ATOM 927 C CA . LYS A 1 117 ? -18.648 1.479 13.307 1.00 94.88 117 LYS A CA 1
ATOM 928 C C . LYS A 1 117 ? -17.632 2.595 13.550 1.00 94.88 117 LYS A C 1
ATOM 930 O O . LYS A 1 117 ? -17.764 3.662 12.947 1.00 94.88 117 LYS A O 1
ATOM 935 N N . GLU A 1 118 ? -16.620 2.358 14.376 1.00 95.50 118 GLU A N 1
ATOM 936 C CA . GLU A 1 118 ? -15.458 3.236 14.446 1.00 95.50 118 GLU A CA 1
ATOM 937 C C . GLU A 1 118 ? -14.631 3.095 13.163 1.00 95.50 118 GLU A C 1
ATOM 939 O O . GLU A 1 118 ? -14.337 1.986 12.704 1.00 95.50 118 GLU A O 1
ATOM 944 N N . VAL A 1 119 ? -14.262 4.234 12.584 1.00 96.19 119 VAL A N 1
ATOM 945 C CA . VAL A 1 119 ? -13.415 4.326 11.401 1.00 96.19 119 VAL A CA 1
ATOM 946 C C . VAL A 1 119 ? -12.176 5.130 11.742 1.00 96.19 119 VAL A C 1
ATOM 948 O O . VAL A 1 119 ? -12.279 6.280 12.166 1.00 96.19 119 VAL A O 1
ATOM 951 N N . SER A 1 120 ? -11.013 4.544 11.482 1.00 96.50 120 SER A N 1
ATOM 952 C CA . SER A 1 120 ? -9.721 5.221 11.534 1.00 96.50 120 SER A CA 1
ATOM 953 C C . SER A 1 120 ? -9.202 5.415 10.116 1.00 96.50 120 SER A C 1
ATOM 955 O O . SER A 1 120 ? -9.060 4.458 9.356 1.00 96.50 120 SER A O 1
ATOM 957 N N . PHE A 1 121 ? -8.913 6.659 9.757 1.00 97.56 121 PHE A N 1
ATOM 958 C CA . PHE A 1 121 ? -8.265 7.030 8.508 1.00 97.56 121 PHE A CA 1
ATOM 959 C C . PHE A 1 121 ? -6.871 7.563 8.809 1.00 97.56 121 PHE A C 1
ATOM 961 O O . PHE A 1 121 ? -6.729 8.512 9.579 1.00 97.56 121 PHE A O 1
ATOM 968 N N . TYR A 1 122 ? -5.856 6.977 8.185 1.00 98.19 122 TYR A N 1
ATOM 969 C CA . TYR A 1 122 ? -4.496 7.500 8.196 1.00 98.19 122 TYR A CA 1
ATOM 970 C C . TYR A 1 122 ? -4.051 7.763 6.765 1.00 98.19 122 TYR A C 1
ATOM 972 O O . TYR A 1 122 ? -4.301 6.962 5.867 1.00 98.19 122 TYR A O 1
ATOM 980 N N . GLU A 1 123 ? -3.378 8.881 6.548 1.00 98.19 123 GLU A N 1
ATOM 981 C CA . GLU A 1 123 ? -2.822 9.222 5.251 1.00 98.19 123 GLU A CA 1
ATOM 982 C C . GLU A 1 123 ? -1.480 9.909 5.415 1.00 98.19 123 GLU A C 1
ATOM 984 O O . GLU A 1 123 ? -1.371 10.887 6.154 1.00 98.19 123 GLU A O 1
ATOM 989 N N . LYS A 1 124 ? -0.495 9.437 4.654 1.00 98.00 124 LYS A N 1
ATOM 990 C CA . LYS A 1 124 ? 0.775 10.115 4.416 1.00 98.00 124 LYS A CA 1
ATOM 991 C C . LYS A 1 124 ? 0.784 10.612 2.976 1.00 98.00 124 LYS A C 1
ATOM 993 O O . LYS A 1 124 ? 0.578 9.821 2.060 1.00 98.00 124 LYS A O 1
ATOM 998 N N . TYR A 1 125 ? 0.991 11.905 2.762 1.00 97.81 125 TYR A N 1
ATOM 999 C CA . TYR A 1 125 ? 0.838 12.543 1.455 1.00 97.81 125 TYR A CA 1
ATOM 1000 C C . TYR A 1 125 ? 1.866 13.651 1.221 1.00 97.81 125 TYR A C 1
ATOM 1002 O O . TYR A 1 125 ? 2.384 14.259 2.158 1.00 97.81 125 TYR A O 1
ATOM 1010 N N . LEU A 1 126 ? 2.166 13.901 -0.051 1.00 96.81 126 LEU A N 1
ATOM 1011 C CA . LEU A 1 126 ? 3.108 14.918 -0.497 1.00 96.81 126 LEU A CA 1
ATOM 1012 C C . LEU A 1 126 ? 2.378 16.236 -0.786 1.00 96.81 126 LEU A C 1
ATOM 1014 O O . LEU A 1 126 ? 1.588 16.323 -1.731 1.00 96.81 126 LEU A O 1
ATOM 1018 N N . ASP A 1 127 ? 2.702 17.273 -0.018 1.00 96.56 127 ASP A N 1
ATOM 1019 C CA . ASP A 1 127 ? 2.177 18.630 -0.175 1.00 96.56 127 ASP A CA 1
ATOM 1020 C C . ASP A 1 127 ? 3.321 19.648 -0.213 1.00 96.56 127 ASP A C 1
ATOM 1022 O O . ASP A 1 127 ? 4.144 19.696 0.699 1.00 96.56 127 ASP A O 1
ATOM 1026 N N . GLN A 1 128 ? 3.382 20.455 -1.278 1.00 93.69 128 GLN A N 1
ATOM 1027 C CA . GLN A 1 128 ? 4.461 21.427 -1.520 1.00 93.69 128 GLN A CA 1
ATOM 1028 C C . GLN A 1 128 ? 5.868 20.835 -1.284 1.00 93.69 128 GLN A C 1
ATOM 1030 O O . GLN A 1 128 ? 6.674 21.402 -0.548 1.00 93.69 128 GLN A O 1
ATOM 1035 N N . GLU A 1 129 ? 6.127 19.658 -1.867 1.00 90.88 129 GLU A N 1
ATOM 1036 C CA . GLU A 1 129 ? 7.395 18.905 -1.752 1.00 90.88 129 GLU A CA 1
ATOM 1037 C C . GLU A 1 129 ? 7.748 18.428 -0.333 1.00 90.88 129 GLU A C 1
ATOM 1039 O O . GLU A 1 129 ? 8.846 17.933 -0.087 1.00 90.88 129 GLU A O 1
ATOM 1044 N N . LYS A 1 130 ? 6.811 18.521 0.613 1.00 96.75 130 LYS A N 1
ATOM 1045 C CA . LYS A 1 130 ? 6.979 18.034 1.981 1.00 96.75 130 LYS A CA 1
ATOM 1046 C C . LYS A 1 130 ? 5.988 16.919 2.261 1.00 96.75 130 LYS A C 1
ATOM 1048 O O . LYS A 1 130 ? 4.789 17.053 2.022 1.00 96.75 130 LYS A O 1
ATOM 1053 N N . TRP A 1 131 ? 6.496 15.817 2.797 1.00 96.50 131 TRP A N 1
ATOM 1054 C CA . TRP A 1 131 ? 5.644 14.757 3.314 1.00 96.50 131 TRP A CA 1
ATOM 1055 C C . TRP A 1 131 ? 4.952 15.236 4.585 1.00 96.50 131 TRP A C 1
ATOM 1057 O O . TRP A 1 131 ? 5.598 15.710 5.519 1.00 96.50 131 TRP A O 1
ATOM 1067 N N . LYS A 1 132 ? 3.632 15.113 4.594 1.00 97.75 132 LYS A N 1
ATOM 1068 C CA . LYS A 1 132 ? 2.768 15.351 5.743 1.00 97.75 132 LYS A CA 1
ATOM 1069 C C . LYS A 1 132 ? 1.988 14.079 6.024 1.00 97.75 132 LYS A C 1
ATOM 1071 O O . LYS A 1 132 ? 1.765 13.271 5.122 1.00 97.75 132 LYS A O 1
ATOM 1076 N N . ASP A 1 133 ? 1.540 13.925 7.256 1.00 97.31 133 ASP A N 1
ATOM 1077 C CA . ASP A 1 133 ? 0.599 12.884 7.625 1.00 97.31 133 ASP A CA 1
ATOM 1078 C C . ASP A 1 133 ? -0.586 13.455 8.397 1.00 97.31 133 ASP A C 1
ATOM 1080 O O . ASP A 1 133 ? -0.535 14.552 8.958 1.00 97.31 133 ASP A O 1
ATOM 1084 N N . ARG A 1 134 ? -1.695 12.722 8.368 1.00 97.06 134 ARG A N 1
ATOM 1085 C CA . ARG A 1 134 ? -2.870 12.998 9.188 1.00 97.06 134 ARG A CA 1
ATOM 1086 C C . ARG A 1 134 ? -3.537 11.699 9.603 1.00 97.06 134 ARG A C 1
ATOM 1088 O O . ARG A 1 134 ? -3.602 10.751 8.823 1.00 97.06 134 ARG A O 1
ATOM 1095 N N . MET A 1 135 ? -4.084 11.699 10.811 1.00 97.25 135 MET A N 1
ATOM 1096 C CA . MET A 1 135 ? -4.932 10.634 11.327 1.00 97.25 135 MET A CA 1
ATOM 1097 C C . MET A 1 135 ? -6.254 11.238 11.790 1.00 97.25 135 MET A C 1
ATOM 1099 O O . MET A 1 135 ? -6.262 12.256 12.481 1.00 97.25 135 MET A O 1
ATOM 1103 N N . VAL A 1 136 ? -7.366 10.634 11.386 1.00 97.00 136 VAL A N 1
ATOM 1104 C CA . VAL A 1 136 ? -8.711 11.058 11.776 1.00 97.00 136 VAL A CA 1
ATOM 1105 C C . VAL A 1 136 ? -9.508 9.829 12.176 1.00 97.00 136 VAL A C 1
ATOM 1107 O O . VAL A 1 136 ? -9.532 8.844 11.439 1.00 97.00 136 VAL A O 1
ATOM 1110 N N . THR A 1 137 ? -10.196 9.917 13.310 1.00 96.19 137 THR A N 1
ATOM 1111 C CA . THR A 1 137 ? -11.126 8.887 13.774 1.00 96.19 137 THR A CA 1
ATOM 1112 C C . THR A 1 137 ? -12.533 9.462 13.816 1.00 96.19 137 THR A C 1
ATOM 1114 O O . THR A 1 137 ? -12.742 10.577 14.295 1.00 96.19 137 THR A O 1
ATOM 1117 N N . TYR A 1 138 ? -13.504 8.718 13.300 1.00 95.88 138 TYR A N 1
ATOM 1118 C CA . TYR A 1 138 ? -14.915 9.095 13.314 1.00 95.88 138 TYR A CA 1
ATOM 1119 C C . TYR A 1 138 ? -15.803 7.856 13.439 1.00 95.88 138 TYR A C 1
ATOM 1121 O O . TYR A 1 138 ? -15.351 6.733 13.240 1.00 95.88 138 TYR A O 1
ATOM 1129 N N . HIS A 1 139 ? -17.071 8.058 13.788 1.00 96.44 139 HIS A N 1
ATOM 1130 C CA . HIS A 1 139 ? -18.065 6.989 13.852 1.00 96.44 139 HIS A CA 1
ATOM 1131 C C . HIS A 1 139 ? -19.053 7.120 12.693 1.00 96.44 139 HIS A C 1
ATOM 1133 O O . HIS A 1 139 ? -19.499 8.223 12.368 1.00 96.44 139 HIS A O 1
ATOM 1139 N N . ILE A 1 140 ? -19.397 5.996 12.062 1.00 94.75 140 ILE A N 1
ATOM 1140 C CA . ILE A 1 140 ? -20.468 5.963 11.061 1.00 94.75 140 ILE A CA 1
ATOM 1141 C C . ILE A 1 140 ? -21.804 6.057 11.805 1.00 94.75 140 ILE A C 1
ATOM 1143 O O . ILE A 1 140 ? -22.176 5.141 12.538 1.00 94.75 140 ILE A O 1
ATOM 1147 N N . ASN A 1 141 ? -22.521 7.164 11.605 1.00 90.62 141 ASN A N 1
ATOM 1148 C CA . ASN A 1 141 ? -23.863 7.350 12.150 1.00 90.62 141 ASN A CA 1
ATOM 1149 C C . ASN A 1 141 ? -24.864 6.409 11.471 1.00 90.62 141 ASN A C 1
ATOM 1151 O O . ASN A 1 141 ? -24.797 6.191 10.257 1.00 90.62 141 ASN A O 1
ATOM 1155 N N . ASP A 1 142 ? -25.831 5.922 12.245 1.00 80.19 142 ASP A N 1
ATOM 1156 C CA . ASP A 1 142 ? -27.022 5.297 11.681 1.00 80.19 142 ASP A CA 1
ATOM 1157 C C . ASP A 1 142 ? -27.887 6.362 10.999 1.00 80.19 142 ASP A C 1
ATOM 1159 O O . ASP A 1 142 ? -28.058 7.467 11.522 1.00 80.19 142 ASP A O 1
ATOM 1163 N N . LYS A 1 143 ? -28.354 6.043 9.788 1.00 62.75 143 LYS A N 1
ATOM 1164 C CA . LYS A 1 143 ? -29.318 6.863 9.048 1.00 62.75 143 LYS A CA 1
ATOM 1165 C C . LYS A 1 143 ? -30.727 6.653 9.575 1.00 62.75 143 LYS A C 1
ATOM 1167 O O . LYS A 1 143 ? -31.043 5.495 9.928 1.00 62.75 143 LYS A O 1
#

Secondary structure (DSSP, 8-state):
-EEEESS-SSSS-EEEEPPSS-----SSSTT---HHHHHHHHHHHHHHHHTTTS---HHHHHHHTTT--PPPPGGG--SSS-HHHHGGG-SSS-EEEETTEEEE--EEEEEEE-TTSEEEEEEEEEETTEEEEEEEEEE----